Protein AF-A0A0E0I477-F1 (afdb_monomer)

InterPro domains:
  IPR006311 Twin-arginine translocation pathway, signal sequence [PS51318] (1-33)
  IPR009542 Signal peptidase complex subunit 1 [PF06645] (8-63)
  IPR039955 Signal peptidase complex-like protein DTM1 [PTHR38354] (1-84)

Organism: Oryza nivara (NCBI:txid4536)

Nearest PDB structures (foldseek):
  7p2p-assembly1_D  TM=6.824E-01  e=5.837E-01  Homo sapiens

Solvent-accessible surface area (backbone atoms only — not comparable to full-atom values): 4948 Å² total; per-residue (Å²): 130,64,67,67,55,51,50,52,52,51,52,52,51,44,51,51,52,26,51,52,44,25,66,76,62,75,30,69,69,58,20,52,49,46,44,54,53,43,52,52,50,48,44,70,67,66,66,57,60,56,78,63,66,72,45,60,80,87,50,67,84,47,87,7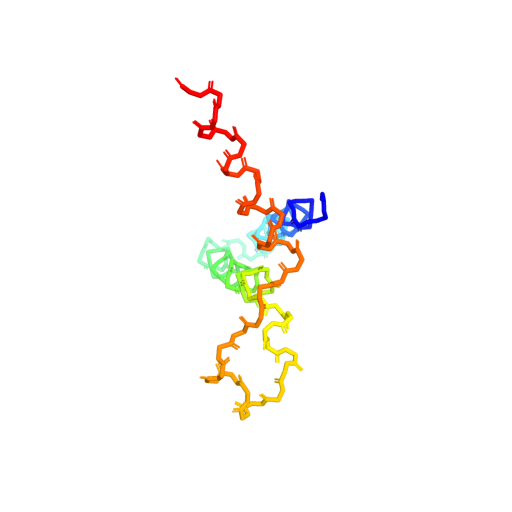5,76,78,46,78,63,56,50,48,52,58,48,52,53,54,52,56,63,74,77,108

Sequence (84 aa):
MGRDEMLRRSLVALAAAVVVTGVVTASVRKAAATYGFGILAIAGMLLPDWEFFDRDYSQWLTPMPASRRTAAEAAADREHDVWK

Secondary structure (DSSP, 8-state):
-HHHHHHHHHHHHHHHHHHHHHHHH--HHHHHHHHHHHHHHHHHHHSS-HHHHTS-GGGTTSPPPPPHHHHHHHHHHHHHHHT-

Foldseek 3Di:
DPLVVVLVVLVVVLVVVLVVQCVVVVDVVRSVVSNVVSVVVSCVVRVDPVVLVVDDPVCNPPDDDQDPVNVVVVVVVVVVVVVD

pLDDT: mean 78.83, std 7.63, range [51.97, 90.62]

Structure (mmCIF, N/CA/C/O backbone):
data_AF-A0A0E0I477-F1
#
_entry.id   AF-A0A0E0I477-F1
#
loop_
_atom_site.group_PDB
_atom_site.id
_atom_site.type_symbol
_atom_site.label_atom_id
_atom_site.label_alt_id
_atom_site.label_comp_id
_atom_site.label_asym_id
_atom_site.label_entity_id
_atom_site.label_seq_id
_atom_site.pdbx_PDB_ins_code
_atom_site.Cartn_x
_atom_site.Cartn_y
_atom_site.Cartn_z
_atom_site.occupancy
_atom_site.B_iso_or_equiv
_atom_site.auth_seq_id
_atom_site.auth_comp_id
_atom_site.auth_asym_id
_atom_site.auth_atom_id
_atom_site.pdbx_PDB_model_num
ATOM 1 N N . MET A 1 1 ? -1.229 7.300 -17.390 1.00 53.75 1 MET A N 1
ATOM 2 C CA . MET A 1 1 ? -2.456 7.378 -16.566 1.00 53.75 1 MET A CA 1
ATOM 3 C C . MET A 1 1 ? -2.679 6.192 -15.604 1.00 53.75 1 MET A C 1
ATOM 5 O O . MET A 1 1 ? -3.692 6.183 -14.928 1.00 53.75 1 MET A O 1
ATOM 9 N N . GLY A 1 2 ? -1.772 5.205 -15.470 1.00 71.50 2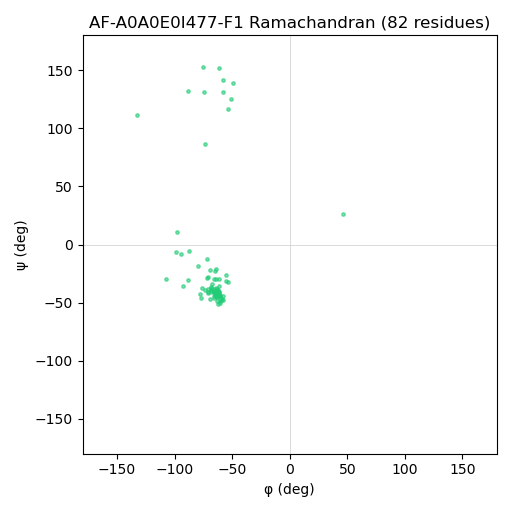 GLY A N 1
ATOM 10 C CA . GLY A 1 2 ? -2.021 4.032 -14.601 1.00 71.50 2 GLY A CA 1
ATOM 11 C C . GLY A 1 2 ? -1.606 4.166 -13.125 1.00 71.50 2 GLY A C 1
ATOM 12 O O . GLY A 1 2 ? -2.234 3.568 -12.259 1.00 71.50 2 GLY A O 1
ATOM 13 N N . ARG A 1 3 ? -0.560 4.946 -12.819 1.00 72.50 3 ARG A N 1
ATOM 14 C CA . ARG A 1 3 ? 0.053 4.970 -11.477 1.00 72.50 3 ARG A CA 1
ATOM 15 C C . ARG A 1 3 ? -0.781 5.749 -10.456 1.00 72.50 3 ARG A C 1
ATOM 17 O O . ARG A 1 3 ? -0.932 5.284 -9.334 1.00 72.50 3 ARG A O 1
ATOM 24 N N . ASP A 1 4 ? -1.398 6.851 -10.878 1.00 79.81 4 ASP A N 1
ATOM 25 C CA . ASP A 1 4 ? -2.261 7.670 -10.016 1.00 79.81 4 ASP A CA 1
ATOM 26 C C . ASP A 1 4 ? -3.552 6.934 -9.638 1.00 79.81 4 ASP A C 1
ATOM 28 O O . ASP A 1 4 ? -3.966 6.940 -8.481 1.00 79.81 4 ASP A O 1
ATOM 32 N N . GLU A 1 5 ? -4.154 6.216 -10.590 1.00 85.56 5 GLU A N 1
ATOM 33 C CA . GLU A 1 5 ? -5.341 5.390 -10.340 1.00 85.56 5 GLU A CA 1
ATOM 34 C C . GLU A 1 5 ? -5.021 4.209 -9.412 1.00 85.56 5 GLU A C 1
ATOM 36 O O . GLU A 1 5 ? -5.792 3.886 -8.506 1.00 85.56 5 GLU A O 1
ATOM 41 N N . MET A 1 6 ? -3.855 3.583 -9.589 1.00 80.38 6 MET A N 1
ATOM 42 C CA . MET A 1 6 ? -3.398 2.485 -8.739 1.00 80.38 6 MET A CA 1
ATOM 43 C C . MET A 1 6 ? -3.069 2.970 -7.318 1.00 80.38 6 MET A C 1
ATOM 45 O O . MET A 1 6 ? -3.446 2.306 -6.348 1.00 80.38 6 MET A O 1
ATOM 49 N N . LEU A 1 7 ? -2.468 4.159 -7.175 1.00 82.94 7 LEU A N 1
ATOM 50 C CA . LEU A 1 7 ? -2.256 4.818 -5.881 1.00 82.94 7 LEU A CA 1
ATOM 51 C C . LEU A 1 7 ? -3.590 5.090 -5.190 1.00 82.94 7 LEU A C 1
ATOM 53 O O . LEU A 1 7 ? -3.783 4.719 -4.033 1.00 82.94 7 LEU A O 1
ATOM 57 N N . ARG A 1 8 ? -4.539 5.678 -5.921 1.00 86.94 8 ARG A N 1
ATOM 58 C CA . ARG A 1 8 ? -5.867 6.007 -5.406 1.00 86.94 8 ARG A CA 1
ATOM 59 C C . ARG A 1 8 ? -6.610 4.764 -4.920 1.00 86.94 8 ARG A C 1
ATOM 61 O O . ARG A 1 8 ? -7.115 4.766 -3.800 1.00 86.94 8 ARG A O 1
ATOM 68 N N . ARG A 1 9 ? -6.630 3.683 -5.706 1.00 87.88 9 ARG A N 1
ATOM 69 C CA . ARG A 1 9 ? -7.239 2.403 -5.294 1.00 87.88 9 ARG A CA 1
ATOM 70 C C . ARG A 1 9 ? -6.561 1.811 -4.064 1.00 87.88 9 ARG A C 1
ATOM 72 O O . ARG A 1 9 ? -7.254 1.343 -3.165 1.00 87.88 9 ARG A O 1
ATOM 79 N N . SER A 1 10 ? -5.233 1.877 -3.998 1.00 82.12 10 SER A N 1
ATOM 80 C CA . SER A 1 10 ? -4.460 1.360 -2.864 1.00 82.12 10 SER A CA 1
ATOM 81 C C . SER A 1 10 ? -4.754 2.135 -1.576 1.00 82.12 10 SER A C 1
ATOM 83 O O . SER A 1 10 ? -4.961 1.529 -0.528 1.00 82.12 10 SER A O 1
ATOM 85 N N . LEU A 1 11 ? -4.864 3.465 -1.655 1.00 87.06 11 LEU A N 1
ATOM 86 C CA . LEU A 1 11 ? -5.237 4.315 -0.520 1.00 87.06 11 LEU A CA 1
ATOM 87 C C . LEU A 1 11 ? -6.671 4.055 -0.048 1.00 87.06 11 LEU A C 1
ATOM 89 O O . LEU A 1 11 ? -6.916 3.986 1.155 1.00 87.06 11 LEU A O 1
ATOM 93 N N . VAL A 1 12 ? -7.613 3.865 -0.976 1.00 90.62 12 VAL A N 1
ATOM 94 C CA . VAL A 1 12 ? -9.003 3.517 -0.638 1.00 90.62 12 VAL A CA 1
ATOM 95 C C . VAL A 1 12 ? -9.074 2.144 0.040 1.00 90.62 12 VAL A C 1
ATOM 97 O O . VAL A 1 12 ? -9.746 1.999 1.062 1.00 90.62 12 VAL A O 1
ATOM 100 N N . ALA A 1 13 ? -8.344 1.151 -0.473 1.00 88.75 13 ALA A N 1
ATOM 101 C CA . ALA A 1 13 ? -8.257 -0.173 0.142 1.00 88.75 13 ALA A CA 1
ATOM 102 C C . ALA A 1 13 ? -7.619 -0.117 1.541 1.00 88.75 13 ALA A C 1
ATOM 104 O O . ALA A 1 13 ? -8.118 -0.748 2.475 1.00 88.75 13 ALA A O 1
ATOM 105 N N . LEU A 1 14 ? -6.566 0.688 1.716 1.00 83.44 14 LEU A N 1
ATOM 106 C CA . LEU A 1 14 ? -5.939 0.906 3.017 1.00 83.44 14 LEU A CA 1
ATOM 107 C C . LEU A 1 14 ? -6.903 1.565 4.007 1.00 83.44 14 LEU A C 1
ATOM 109 O O . LEU A 1 14 ? -7.017 1.112 5.145 1.00 83.44 14 LEU A O 1
ATOM 113 N N . ALA A 1 15 ? -7.630 2.597 3.581 1.00 83.44 15 ALA A N 1
ATOM 114 C CA . ALA A 1 15 ? -8.629 3.249 4.419 1.00 83.44 15 ALA A CA 1
ATOM 115 C C . ALA A 1 15 ? -9.695 2.247 4.897 1.00 83.44 15 ALA A C 1
ATOM 117 O O . ALA A 1 15 ? -10.002 2.201 6.089 1.00 83.44 15 ALA A O 1
ATOM 118 N N . ALA A 1 16 ? -10.188 1.382 4.004 1.00 88.19 16 ALA A N 1
ATOM 119 C CA . ALA A 1 16 ? -11.122 0.319 4.369 1.00 88.19 16 ALA A CA 1
ATOM 120 C C . ALA A 1 16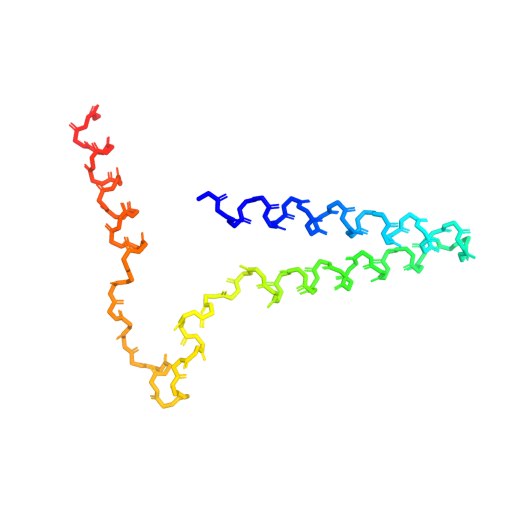 ? -10.516 -0.656 5.396 1.00 88.19 16 ALA A C 1
ATOM 122 O O . ALA A 1 16 ? -11.155 -0.957 6.404 1.00 88.19 16 ALA A O 1
ATOM 123 N N . ALA A 1 17 ? -9.268 -1.094 5.200 1.00 82.38 17 ALA A N 1
ATOM 124 C CA . ALA A 1 17 ? -8.581 -1.991 6.131 1.00 82.38 17 ALA A CA 1
ATOM 125 C C . ALA A 1 17 ? -8.378 -1.363 7.523 1.00 82.38 17 ALA A C 1
ATOM 127 O O . ALA A 1 17 ? -8.557 -2.040 8.540 1.00 82.38 17 ALA A O 1
ATOM 128 N N . VAL A 1 18 ? -8.051 -0.069 7.589 1.00 79.69 18 VAL A N 1
ATOM 129 C CA . VAL A 1 18 ? -7.900 0.673 8.853 1.00 79.69 18 VAL A CA 1
ATOM 130 C C . VAL A 1 18 ? -9.238 0.786 9.581 1.00 79.69 18 VAL A C 1
ATOM 132 O O . VAL A 1 18 ? -9.291 0.518 10.782 1.00 79.69 18 VAL A O 1
ATOM 135 N N . VAL A 1 19 ? -10.322 1.112 8.869 1.00 81.56 19 VAL A N 1
ATOM 136 C CA . VAL A 1 19 ? -11.674 1.197 9.447 1.00 81.56 19 VAL A CA 1
ATOM 137 C C . VAL A 1 19 ? -12.129 -0.166 9.965 1.00 81.56 19 VAL A C 1
ATOM 139 O O . VAL A 1 19 ? -12.535 -0.266 11.121 1.00 81.56 19 VAL A O 1
ATOM 142 N N . VAL A 1 20 ? -11.996 -1.228 9.164 1.00 84.19 20 VAL A N 1
ATOM 143 C CA . VAL A 1 20 ? -12.345 -2.597 9.580 1.00 84.19 20 VAL A CA 1
ATOM 144 C C . VAL A 1 20 ? -11.535 -3.009 10.806 1.00 84.19 20 VAL A C 1
ATOM 146 O O . VAL A 1 20 ? -12.104 -3.487 11.785 1.00 84.19 20 VAL A O 1
ATOM 149 N N . THR A 1 21 ? -10.222 -2.766 10.804 1.00 78.56 21 THR A N 1
ATOM 150 C CA . THR A 1 21 ? -9.375 -3.086 11.959 1.00 78.56 21 THR A CA 1
ATOM 151 C C . THR A 1 21 ? -9.803 -2.300 13.197 1.00 78.56 21 THR A C 1
ATOM 153 O O . THR A 1 21 ? -9.902 -2.876 14.280 1.00 78.56 21 THR A O 1
ATOM 156 N N . GLY A 1 22 ? -10.087 -1.004 13.053 1.00 71.19 22 GLY A N 1
ATOM 157 C CA . GLY A 1 22 ? -10.545 -0.144 14.143 1.00 71.19 22 GLY A CA 1
ATOM 158 C C . GLY A 1 22 ? -11.871 -0.606 14.749 1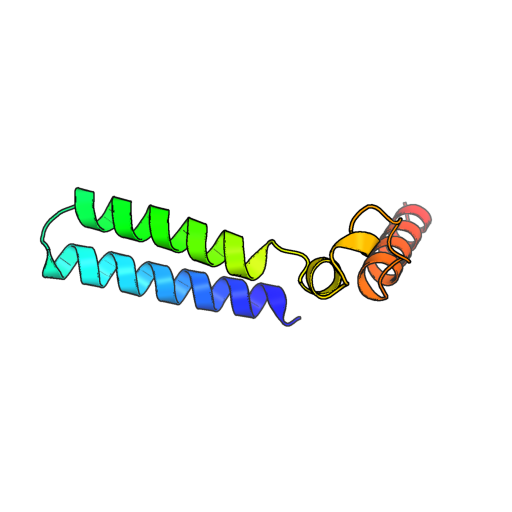.00 71.19 22 GLY A C 1
ATOM 159 O O . GLY A 1 22 ? -11.977 -0.677 15.971 1.00 71.19 22 GLY A O 1
ATOM 160 N N . VAL A 1 23 ? -12.841 -0.990 13.912 1.00 81.06 23 VAL A N 1
ATOM 161 C CA . VAL A 1 23 ? -14.158 -1.487 14.345 1.00 81.06 23 VAL A CA 1
ATOM 162 C C . VAL A 1 23 ? -14.048 -2.863 15.007 1.00 81.06 23 VAL A C 1
ATOM 164 O O . VAL A 1 23 ? -14.581 -3.056 16.095 1.00 81.06 23 VAL A O 1
ATOM 167 N N . VAL A 1 24 ? -13.316 -3.805 14.401 1.00 81.06 24 VAL A N 1
ATOM 168 C CA . VAL A 1 24 ? -13.180 -5.180 14.921 1.00 81.06 24 VAL A CA 1
ATOM 169 C C . VAL A 1 24 ? -12.378 -5.221 16.218 1.00 81.06 24 VAL A C 1
ATOM 171 O O . VAL A 1 24 ? -12.667 -6.020 17.104 1.00 81.06 24 VAL A O 1
ATOM 174 N N . THR A 1 25 ? -11.351 -4.379 16.345 1.00 77.81 25 THR A N 1
ATOM 175 C CA . THR A 1 25 ? -10.454 -4.428 17.508 1.00 77.81 25 THR A CA 1
ATOM 176 C C . THR A 1 25 ? -10.759 -3.393 18.585 1.00 77.81 25 THR A C 1
ATOM 178 O O . THR A 1 25 ? -10.104 -3.434 19.628 1.00 77.81 25 THR A O 1
ATOM 181 N N . ALA A 1 26 ? -11.701 -2.470 18.342 1.00 79.50 26 ALA A N 1
ATOM 182 C CA . ALA A 1 26 ? -12.053 -1.338 19.211 1.00 79.50 26 ALA A CA 1
ATOM 183 C C . ALA A 1 26 ? -10.829 -0.560 19.749 1.00 79.50 26 ALA A C 1
ATOM 185 O O . ALA A 1 26 ? -10.864 0.035 20.825 1.00 79.50 26 ALA A O 1
ATOM 186 N N . SER A 1 27 ? -9.706 -0.597 19.022 1.00 76.00 27 SER A N 1
ATOM 187 C CA . SER A 1 27 ? -8.414 -0.117 19.502 1.00 76.00 27 SER A CA 1
ATOM 188 C C . SER A 1 27 ? -7.748 0.772 18.466 1.00 76.00 27 SER A C 1
ATOM 190 O O . SER A 1 27 ? -7.256 0.318 17.431 1.00 76.00 27 SER A O 1
ATOM 192 N N . VAL A 1 28 ? -7.651 2.056 18.801 1.00 76.06 28 VAL A N 1
ATOM 193 C CA . VAL A 1 28 ? -7.005 3.078 17.965 1.00 76.06 28 VAL A CA 1
ATOM 194 C C . VAL A 1 28 ? -5.521 2.766 17.736 1.00 76.06 28 VAL A C 1
ATOM 196 O O . VAL A 1 28 ? -4.985 3.056 16.672 1.00 76.06 28 VAL A O 1
ATOM 199 N N . ARG A 1 29 ? -4.856 2.089 18.686 1.00 83.00 29 ARG A N 1
ATOM 200 C CA . ARG A 1 29 ? -3.449 1.675 18.543 1.00 83.00 29 ARG A CA 1
ATOM 201 C C . ARG A 1 29 ? -3.261 0.669 17.407 1.00 83.00 29 ARG A C 1
ATOM 203 O O . ARG A 1 29 ? -2.302 0.780 16.650 1.00 83.00 29 ARG A O 1
ATOM 210 N N . LYS A 1 30 ? -4.176 -0.294 17.273 1.00 77.75 30 LYS A N 1
ATOM 211 C CA . LYS A 1 30 ? -4.131 -1.281 16.186 1.00 77.75 30 LYS A CA 1
ATOM 212 C C . LYS A 1 30 ? -4.480 -0.636 14.847 1.00 77.75 30 LYS A C 1
ATOM 214 O O . LYS A 1 30 ? -3.799 -0.907 13.870 1.00 77.75 30 LYS A O 1
ATOM 219 N N . ALA A 1 31 ? -5.442 0.288 14.822 1.00 76.50 31 ALA A N 1
ATOM 220 C CA . ALA A 1 31 ? -5.745 1.073 13.624 1.00 76.50 31 ALA A CA 1
ATOM 221 C C . ALA A 1 31 ? -4.536 1.908 13.148 1.00 76.50 31 ALA A C 1
ATOM 223 O O . ALA A 1 31 ? -4.217 1.899 11.961 1.00 76.50 31 ALA A O 1
ATOM 224 N N . ALA A 1 32 ? -3.815 2.561 14.069 1.00 80.69 32 ALA A N 1
ATOM 225 C CA . ALA A 1 32 ? -2.596 3.309 13.757 1.00 80.69 32 ALA A CA 1
ATOM 226 C C . ALA A 1 32 ? -1.462 2.402 13.245 1.00 80.69 32 ALA A C 1
ATOM 228 O O . ALA A 1 32 ? -0.772 2.762 12.293 1.00 80.69 32 ALA A O 1
ATOM 229 N N . ALA A 1 33 ? -1.299 1.209 13.829 1.00 86.69 33 ALA A N 1
ATOM 230 C CA . ALA A 1 33 ? -0.332 0.223 13.350 1.00 86.69 33 ALA A CA 1
ATOM 231 C C . ALA A 1 33 ? -0.672 -0.276 11.934 1.00 86.69 33 ALA A C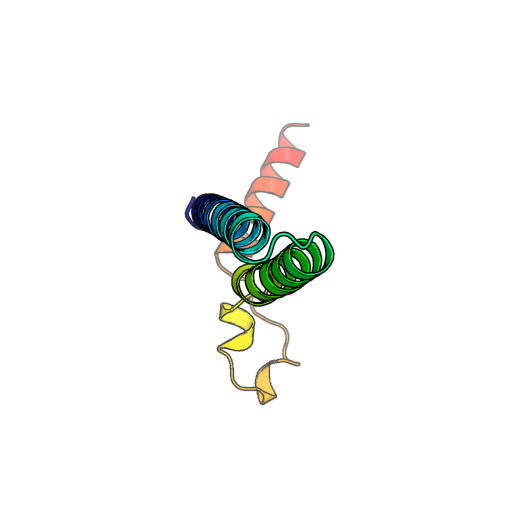 1
ATOM 233 O O . ALA A 1 33 ? 0.210 -0.319 11.080 1.00 86.69 33 ALA A O 1
ATOM 234 N N . THR A 1 34 ? -1.944 -0.582 11.654 1.00 82.19 34 THR A N 1
ATOM 235 C CA . THR A 1 34 ? -2.416 -0.973 10.313 1.00 82.19 34 THR A CA 1
ATOM 236 C C . THR A 1 34 ? -2.206 0.139 9.294 1.00 82.19 34 THR A C 1
ATOM 238 O O . THR A 1 34 ? -1.782 -0.132 8.174 1.00 82.19 34 THR A O 1
ATOM 241 N N . TYR A 1 35 ? -2.456 1.391 9.681 1.00 79.44 35 TYR A N 1
ATOM 242 C CA . TYR A 1 35 ? -2.187 2.542 8.826 1.00 79.44 35 TYR A CA 1
ATOM 243 C C . TYR A 1 35 ? -0.694 2.658 8.508 1.00 79.44 35 TYR A C 1
ATOM 245 O O . TYR A 1 35 ? -0.327 2.703 7.338 1.00 79.44 35 TYR A O 1
ATOM 253 N N . GLY A 1 36 ? 0.171 2.636 9.528 1.00 87.62 36 GLY A N 1
ATOM 254 C CA . GLY A 1 36 ? 1.621 2.709 9.337 1.00 87.62 36 GLY A CA 1
ATOM 255 C C . GLY A 1 36 ? 2.145 1.578 8.451 1.00 87.62 36 GLY A C 1
ATOM 256 O O . GLY A 1 36 ? 2.854 1.831 7.480 1.00 87.62 36 GLY A O 1
ATOM 257 N N . PHE A 1 37 ? 1.727 0.341 8.725 1.00 88.81 37 PHE A N 1
ATOM 258 C CA . PHE A 1 37 ? 2.092 -0.817 7.913 1.00 88.81 37 PHE A CA 1
ATOM 259 C C . PHE A 1 37 ? 1.595 -0.690 6.470 1.00 88.81 37 PHE A C 1
ATOM 261 O O . PHE A 1 37 ? 2.337 -0.959 5.529 1.00 88.81 37 PHE A O 1
ATOM 268 N N . GLY A 1 38 ? 0.359 -0.241 6.276 1.00 85.19 38 GLY A N 1
ATOM 269 C CA . GLY A 1 38 ? -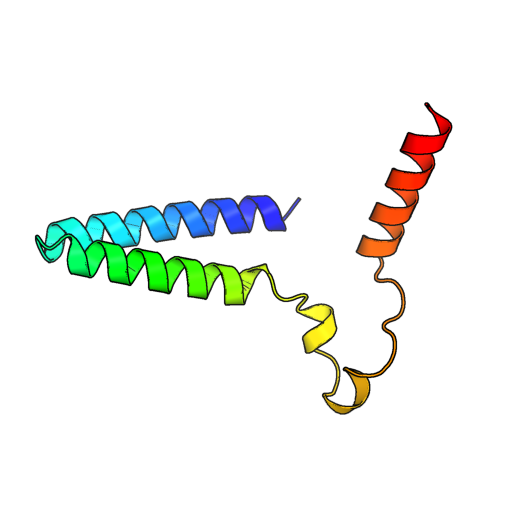0.206 -0.074 4.948 1.00 85.19 38 GLY A CA 1
ATOM 270 C C . GLY A 1 38 ? 0.439 1.046 4.142 1.00 85.19 38 GLY A C 1
ATOM 271 O O . GLY A 1 38 ? 0.662 0.872 2.950 1.00 85.19 38 GLY A O 1
ATOM 272 N N . ILE A 1 39 ? 0.807 2.162 4.775 1.00 88.56 39 ILE A N 1
ATOM 273 C CA . ILE A 1 39 ? 1.587 3.216 4.116 1.00 88.56 39 ILE A CA 1
ATOM 274 C C . ILE A 1 39 ? 2.957 2.682 3.702 1.00 88.56 39 ILE A C 1
ATOM 276 O O . ILE A 1 39 ? 3.368 2.923 2.571 1.00 88.56 39 ILE A O 1
ATOM 280 N N . LEU A 1 40 ? 3.634 1.914 4.560 1.00 88.94 40 LEU A N 1
ATOM 281 C CA . LEU A 1 40 ? 4.904 1.273 4.207 1.00 88.94 40 LEU A CA 1
ATOM 282 C C . LEU A 1 40 ? 4.748 0.274 3.056 1.00 88.94 40 LEU A C 1
ATOM 284 O O . LEU A 1 40 ? 5.587 0.250 2.161 1.00 88.94 40 LEU A O 1
ATOM 288 N N . ALA A 1 41 ? 3.668 -0.507 3.039 1.00 85.00 41 ALA A N 1
ATOM 289 C CA . ALA A 1 41 ? 3.379 -1.445 1.959 1.00 85.00 41 ALA A CA 1
ATOM 290 C C . ALA A 1 41 ? 3.098 -0.723 0.633 1.00 85.00 41 ALA A C 1
ATOM 292 O O . ALA A 1 41 ? 3.661 -1.089 -0.395 1.00 85.00 41 ALA A O 1
ATOM 293 N N . ILE A 1 42 ? 2.277 0.335 0.645 1.00 85.88 42 ILE A N 1
ATOM 294 C CA . ILE A 1 42 ? 2.016 1.151 -0.549 1.00 85.88 42 ILE A CA 1
ATOM 295 C C . ILE A 1 42 ? 3.302 1.830 -1.007 1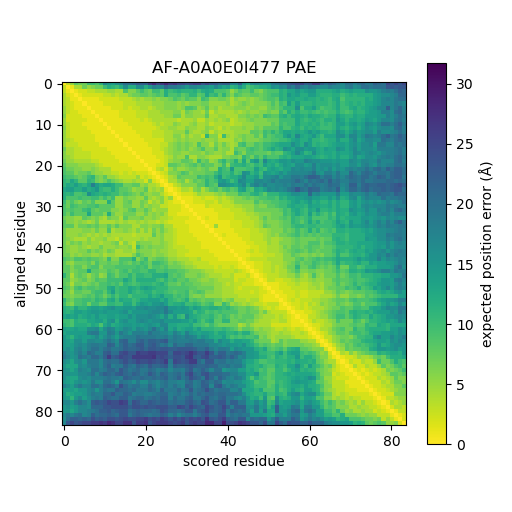.00 85.88 42 ILE A C 1
ATOM 297 O O . ILE A 1 42 ? 3.602 1.800 -2.195 1.00 85.88 42 ILE A O 1
ATOM 301 N N . ALA A 1 43 ? 4.079 2.406 -0.090 1.00 85.19 43 ALA A N 1
ATOM 302 C CA . ALA A 1 43 ? 5.341 3.046 -0.424 1.00 85.19 43 ALA A CA 1
ATOM 303 C C . ALA A 1 43 ? 6.303 2.039 -1.055 1.00 85.19 43 ALA A C 1
ATOM 305 O O . ALA A 1 43 ? 6.777 2.277 -2.156 1.00 85.19 43 ALA A O 1
ATOM 306 N N . GLY A 1 44 ? 6.505 0.882 -0.428 1.00 84.81 44 GLY A N 1
ATOM 307 C CA . GLY A 1 44 ? 7.336 -0.192 -0.964 1.00 84.81 44 GLY A CA 1
ATOM 308 C C . GLY A 1 44 ? 6.813 -0.799 -2.265 1.00 84.81 44 GLY A C 1
ATOM 309 O O . GLY A 1 44 ? 7.602 -1.386 -2.987 1.00 84.81 44 GLY A O 1
ATOM 310 N N . MET A 1 45 ? 5.524 -0.654 -2.592 1.00 84.62 45 MET A N 1
ATOM 311 C CA . MET A 1 45 ? 4.951 -1.154 -3.845 1.00 84.62 45 MET A CA 1
ATOM 312 C C . MET A 1 45 ? 4.955 -0.109 -4.974 1.00 84.62 45 MET A C 1
ATOM 314 O O . MET A 1 45 ? 5.092 -0.458 -6.141 1.00 84.62 45 MET A O 1
ATOM 318 N N . LEU A 1 46 ? 4.737 1.172 -4.668 1.00 82.25 46 LEU A N 1
ATOM 319 C CA . LEU A 1 46 ? 4.508 2.218 -5.676 1.00 82.25 46 LEU A CA 1
ATOM 320 C C . LEU A 1 46 ? 5.675 3.186 -5.867 1.00 82.25 46 LEU A C 1
ATOM 322 O O . LEU A 1 46 ? 5.789 3.734 -6.964 1.00 82.25 46 LEU A O 1
ATOM 326 N N . LEU A 1 47 ? 6.488 3.443 -4.833 1.00 82.19 47 LEU A N 1
ATOM 327 C CA . LEU A 1 47 ? 7.648 4.331 -4.964 1.00 82.19 47 LEU A CA 1
ATOM 328 C C . LEU A 1 47 ? 8.808 3.697 -5.736 1.00 82.19 47 LEU A C 1
ATOM 330 O O . LEU A 1 47 ? 9.442 4.442 -6.484 1.00 82.19 47 LEU A O 1
ATOM 334 N N . PRO A 1 48 ? 9.136 2.397 -5.569 1.00 83.25 48 PRO A N 1
ATOM 335 C CA . PRO A 1 48 ? 10.249 1.818 -6.297 1.00 83.25 48 PRO A CA 1
ATOM 336 C C . PRO A 1 48 ? 10.054 1.951 -7.798 1.00 83.25 48 PRO A C 1
ATOM 338 O O . PRO A 1 48 ? 9.003 1.610 -8.348 1.00 83.25 48 PRO A O 1
ATOM 341 N N . ASP A 1 49 ? 11.099 2.429 -8.466 1.00 76.19 49 ASP A N 1
ATOM 342 C CA . ASP A 1 49 ? 11.179 2.335 -9.911 1.00 76.19 49 ASP A CA 1
ATOM 343 C C . ASP A 1 49 ? 11.480 0.880 -10.270 1.00 76.19 49 ASP A C 1
ATOM 345 O O . ASP A 1 49 ? 12.632 0.460 -10.339 1.00 76.19 49 ASP A O 1
ATOM 349 N N . TRP A 1 50 ? 10.431 0.067 -10.393 1.00 83.62 50 TRP A N 1
ATOM 350 C CA . TRP A 1 50 ? 10.569 -1.373 -10.618 1.00 83.62 50 TRP A CA 1
ATOM 351 C C . TRP A 1 50 ? 11.416 -1.705 -11.841 1.00 83.62 50 TRP A C 1
ATOM 353 O O . TRP A 1 50 ? 12.139 -2.689 -11.801 1.00 83.62 50 TRP A O 1
ATOM 363 N N . GLU A 1 51 ? 11.401 -0.865 -12.881 1.00 78.06 51 GLU A N 1
ATOM 364 C CA . GLU A 1 51 ? 12.256 -1.059 -14.059 1.00 78.06 51 GLU A CA 1
ATOM 365 C C . GLU A 1 51 ? 13.752 -0.915 -13.733 1.00 78.06 51 GLU A C 1
ATOM 367 O O . GLU A 1 51 ? 14.590 -1.562 -14.358 1.00 78.06 51 GLU A O 1
ATOM 372 N N . PHE A 1 52 ? 14.111 -0.099 -12.738 1.00 76.75 52 PHE A N 1
ATOM 373 C CA . PHE A 1 52 ? 15.480 -0.022 -12.233 1.00 76.75 52 PHE A CA 1
ATOM 374 C C . PHE A 1 52 ? 15.866 -1.279 -11.447 1.00 76.75 52 PHE A C 1
ATOM 376 O O . PHE A 1 52 ? 16.972 -1.790 -11.621 1.00 76.75 52 PHE A O 1
ATOM 383 N N . PHE A 1 53 ? 14.952 -1.790 -10.619 1.00 83.31 53 PHE A N 1
ATOM 384 C CA . PHE A 1 53 ? 15.197 -2.955 -9.764 1.00 83.31 53 PHE A CA 1
ATOM 385 C C . PHE A 1 53 ? 15.093 -4.305 -10.487 1.00 83.31 53 PHE A C 1
ATOM 387 O O . PHE A 1 53 ? 15.642 -5.282 -9.987 1.00 83.31 53 PHE A O 1
ATOM 394 N N . ASP A 1 54 ? 14.443 -4.363 -11.653 1.00 82.50 54 ASP A N 1
ATOM 395 C CA . ASP A 1 54 ? 14.360 -5.561 -12.508 1.00 82.50 54 ASP A CA 1
ATOM 396 C C . ASP A 1 54 ? 15.700 -5.890 -13.200 1.00 82.50 54 ASP A C 1
ATOM 398 O O . ASP A 1 54 ? 15.898 -6.980 -13.730 1.00 82.50 54 ASP A O 1
ATOM 402 N N . ARG A 1 55 ? 16.664 -4.959 -13.175 1.00 82.56 55 ARG A N 1
ATOM 403 C CA . ARG A 1 55 ? 18.027 -5.194 -13.670 1.00 82.56 55 ARG A CA 1
ATOM 404 C C . ARG A 1 55 ? 18.836 -6.037 -12.693 1.00 82.56 55 ARG A C 1
ATOM 406 O O . ARG A 1 55 ? 18.665 -5.944 -11.478 1.00 82.56 55 ARG A O 1
ATOM 413 N N . ASP A 1 56 ? 19.814 -6.762 -13.235 1.00 85.25 56 ASP A N 1
ATOM 414 C CA . ASP A 1 56 ? 20.813 -7.477 -12.441 1.00 85.25 56 ASP A CA 1
ATOM 415 C C . ASP A 1 56 ? 21.443 -6.573 -11.371 1.00 85.25 56 ASP A C 1
ATOM 417 O O . ASP A 1 56 ? 21.800 -5.424 -11.634 1.00 85.25 56 ASP A O 1
ATOM 421 N N . TYR A 1 57 ? 21.655 -7.108 -10.166 1.00 82.69 57 TYR A N 1
ATOM 422 C CA . TYR A 1 57 ? 22.228 -6.357 -9.039 1.00 82.69 57 TYR A CA 1
ATOM 423 C C . TYR A 1 57 ? 23.568 -5.677 -9.368 1.00 82.69 57 TYR A C 1
ATOM 425 O O . TYR A 1 57 ? 23.864 -4.594 -8.867 1.00 82.69 57 TYR A O 1
ATOM 433 N N . SER A 1 58 ? 24.377 -6.285 -10.241 1.00 85.75 58 SER A N 1
ATOM 434 C CA . SER A 1 58 ? 25.657 -5.728 -10.707 1.00 85.75 58 SER A CA 1
ATOM 435 C C . SER A 1 58 ? 25.496 -4.438 -11.517 1.00 85.75 58 SER A C 1
ATOM 437 O O . SER A 1 58 ? 26.420 -3.630 -11.597 1.00 85.75 58 SER A O 1
ATOM 439 N N . GLN A 1 59 ? 24.316 -4.231 -12.093 1.00 82.44 59 GLN A N 1
ATOM 440 C CA . GLN A 1 59 ? 23.969 -3.113 -12.957 1.00 82.44 59 GLN A CA 1
ATOM 441 C C . GLN A 1 59 ? 23.309 -1.955 -12.191 1.00 82.44 59 GLN A C 1
ATOM 443 O O . GLN A 1 59 ? 23.155 -0.869 -12.750 1.00 82.44 59 GLN A O 1
ATOM 448 N N . TRP A 1 60 ? 22.972 -2.127 -10.908 1.00 84.56 60 TRP A N 1
ATOM 449 C CA . TRP A 1 60 ? 22.340 -1.076 -10.094 1.00 84.56 60 TRP A CA 1
ATOM 450 C C . TRP A 1 60 ? 23.242 0.148 -9.895 1.00 84.56 60 TRP A C 1
ATOM 452 O O . TRP A 1 60 ? 22.754 1.268 -9.787 1.00 84.56 60 TRP A O 1
ATOM 462 N N . LEU A 1 61 ? 24.562 -0.053 -9.890 1.00 82.50 61 LEU A N 1
ATOM 463 C CA . LEU A 1 61 ? 25.550 1.030 -9.805 1.00 82.50 61 LEU A CA 1
ATOM 464 C C . LEU A 1 61 ? 25.925 1.607 -11.177 1.00 82.50 61 LEU A C 1
ATOM 466 O O . LEU A 1 61 ? 26.684 2.571 -11.259 1.00 82.50 61 LEU A O 1
ATOM 470 N N . THR A 1 62 ? 25.425 1.019 -12.265 1.00 80.69 62 THR A N 1
ATOM 471 C CA . THR A 1 62 ? 25.667 1.510 -13.621 1.00 80.69 62 THR A CA 1
ATOM 472 C C . THR A 1 62 ? 24.605 2.549 -13.990 1.00 80.69 62 THR A C 1
ATOM 474 O O . THR A 1 62 ? 23.415 2.264 -13.805 1.00 80.69 62 THR A O 1
ATOM 477 N N . PRO A 1 63 ? 25.001 3.718 -14.541 1.00 80.31 63 PRO A N 1
ATOM 478 C CA . PRO A 1 63 ? 24.068 4.758 -14.960 1.00 80.31 63 PRO A CA 1
ATOM 479 C C . PRO A 1 63 ? 22.971 4.193 -15.858 1.00 80.31 63 PRO A C 1
ATOM 481 O O . PRO A 1 63 ? 23.247 3.542 -16.867 1.00 80.31 63 PRO A O 1
ATOM 484 N N . MET A 1 64 ? 21.723 4.428 -15.465 1.00 71.50 64 MET A N 1
ATOM 485 C CA . MET A 1 64 ? 20.563 3.952 -16.205 1.00 71.50 64 MET A CA 1
ATOM 486 C C . MET A 1 64 ? 20.371 4.806 -17.469 1.00 71.50 64 MET A C 1
ATOM 488 O O . MET A 1 64 ? 20.367 6.037 -17.363 1.00 71.50 64 MET A O 1
ATOM 492 N N . PRO A 1 65 ? 20.181 4.204 -18.657 1.00 70.00 65 PRO A N 1
ATOM 493 C CA . PRO A 1 65 ? 19.728 4.940 -19.832 1.00 70.00 65 PRO A CA 1
ATOM 494 C C . PRO A 1 65 ? 18.387 5.615 -19.531 1.00 70.00 65 PRO A C 1
ATOM 496 O O . PRO A 1 65 ? 17.541 5.018 -18.865 1.00 70.00 65 PRO A O 1
ATOM 499 N N . ALA A 1 66 ? 18.177 6.839 -20.022 1.00 64.81 66 ALA A N 1
ATOM 500 C CA . ALA A 1 66 ? 16.924 7.555 -19.798 1.00 64.81 66 ALA A CA 1
ATOM 501 C C . ALA A 1 66 ? 15.737 6.684 -20.239 1.00 64.81 66 ALA A C 1
ATOM 503 O O . ALA A 1 66 ? 15.609 6.316 -21.411 1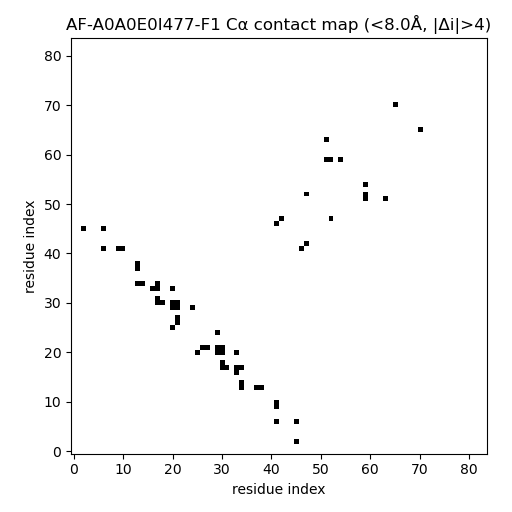.00 64.81 66 ALA A O 1
ATOM 504 N N . SER A 1 67 ? 14.884 6.327 -19.280 1.00 67.44 67 SER A N 1
ATOM 505 C CA . SER A 1 67 ? 13.665 5.580 -19.556 1.00 67.44 67 SER A CA 1
ATOM 506 C C . SER A 1 67 ? 12.767 6.405 -20.476 1.00 67.44 67 SER A C 1
ATOM 508 O O . SER A 1 67 ? 12.766 7.636 -20.451 1.00 67.44 67 SER A O 1
ATOM 510 N N . ARG A 1 68 ? 11.937 5.739 -21.283 1.00 63.00 68 ARG A N 1
ATOM 511 C CA . ARG A 1 68 ? 11.016 6.427 -22.207 1.00 63.00 68 ARG A CA 1
ATOM 512 C C . ARG A 1 68 ? 10.112 7.438 -21.479 1.00 63.00 68 ARG A C 1
ATOM 514 O O . ARG A 1 68 ? 9.681 8.422 -22.068 1.00 63.00 68 ARG A O 1
ATOM 521 N N . ARG A 1 69 ? 9.861 7.198 -20.188 1.00 65.69 69 ARG A N 1
ATOM 522 C CA . ARG A 1 69 ? 9.088 8.058 -19.293 1.00 65.69 69 ARG A CA 1
ATOM 523 C C . ARG A 1 69 ? 9.868 9.285 -18.815 1.00 65.69 69 ARG A C 1
ATOM 525 O O . ARG A 1 69 ? 9.343 10.384 -18.928 1.00 65.69 69 ARG A O 1
ATOM 532 N N . THR A 1 70 ? 11.116 9.117 -18.378 1.00 69.50 70 THR A N 1
ATOM 533 C CA . THR A 1 70 ? 11.984 10.251 -18.002 1.00 69.50 70 THR A CA 1
ATOM 534 C C . THR A 1 70 ? 12.354 11.108 -19.211 1.00 69.50 70 THR A C 1
ATOM 536 O O . THR A 1 70 ? 12.401 12.328 -19.107 1.00 69.50 70 THR A O 1
ATOM 539 N N . ALA A 1 71 ? 12.521 10.502 -20.389 1.00 70.81 71 ALA A N 1
ATOM 540 C CA . ALA A 1 71 ? 12.710 11.230 -21.641 1.00 70.81 71 ALA A CA 1
ATOM 541 C C . ALA A 1 71 ? 11.468 12.049 -22.044 1.00 70.81 71 ALA A C 1
ATOM 543 O O . ALA A 1 71 ? 11.612 13.164 -22.541 1.00 70.81 71 ALA A O 1
ATOM 544 N N . ALA A 1 72 ? 10.260 11.520 -21.817 1.00 69.44 72 ALA A N 1
ATOM 545 C CA . ALA A 1 72 ? 9.009 12.235 -22.073 1.00 69.44 72 ALA A CA 1
ATOM 546 C C . ALA A 1 72 ? 8.769 13.372 -21.064 1.00 69.44 72 ALA A C 1
ATOM 548 O O . ALA A 1 72 ? 8.368 14.461 -21.464 1.00 69.44 72 ALA A O 1
ATOM 549 N N . GLU A 1 73 ? 9.065 13.153 -19.781 1.00 73.19 73 GLU A N 1
ATOM 550 C CA . GLU A 1 73 ? 8.995 14.187 -18.737 1.00 73.19 73 GLU A CA 1
ATOM 551 C C . GLU A 1 73 ? 10.015 15.311 -19.000 1.00 73.19 73 GLU A C 1
ATOM 553 O O . GLU A 1 73 ? 9.649 16.482 -18.983 1.00 73.19 73 GLU A O 1
ATOM 558 N N . ALA A 1 74 ? 11.253 14.976 -19.377 1.00 73.06 74 ALA A N 1
ATOM 559 C CA . ALA A 1 74 ? 12.278 15.956 -19.755 1.00 73.06 74 ALA A CA 1
ATOM 560 C C . ALA A 1 74 ? 11.995 16.683 -21.088 1.00 73.06 74 ALA A C 1
ATOM 562 O O . ALA A 1 74 ? 12.562 17.745 -21.357 1.00 73.06 74 ALA A O 1
ATOM 563 N N . ALA A 1 75 ? 11.167 16.108 -21.965 1.00 75.88 75 ALA A N 1
ATOM 564 C CA . ALA A 1 75 ? 10.689 16.785 -23.168 1.00 75.88 75 ALA A CA 1
ATOM 565 C C . ALA A 1 75 ? 9.560 17.775 -22.841 1.00 75.88 75 ALA A C 1
ATOM 567 O O . ALA A 1 75 ? 9.602 18.905 -23.320 1.00 75.88 75 ALA A O 1
ATOM 568 N N . ALA A 1 76 ? 8.616 17.381 -21.981 1.00 74.69 76 ALA A N 1
ATOM 569 C CA . ALA A 1 76 ? 7.521 18.240 -21.532 1.00 74.69 76 ALA A CA 1
ATOM 570 C C . ALA A 1 76 ? 8.016 19.453 -20.722 1.00 74.69 76 ALA A C 1
ATOM 572 O O . ALA A 1 76 ? 7.497 20.555 -20.886 1.00 74.69 76 ALA A O 1
ATOM 573 N N . ASP A 1 77 ? 9.048 19.265 -19.895 1.00 75.62 77 ASP A N 1
ATOM 574 C CA . ASP A 1 77 ? 9.683 20.347 -19.130 1.00 75.62 77 ASP A CA 1
ATOM 575 C C . ASP A 1 77 ? 10.360 21.375 -20.058 1.00 75.62 77 ASP A C 1
ATOM 577 O O . ASP A 1 77 ? 10.156 22.580 -19.925 1.00 75.62 77 ASP A O 1
ATOM 581 N N . ARG A 1 78 ? 11.055 20.898 -21.105 1.00 74.81 78 ARG A N 1
ATOM 582 C CA . ARG A 1 78 ? 11.632 21.767 -22.145 1.00 74.81 78 ARG A CA 1
ATOM 583 C C . ARG A 1 78 ? 10.583 22.538 -22.938 1.00 74.81 78 ARG A C 1
ATOM 585 O O . ARG A 1 78 ? 10.835 23.683 -23.290 1.00 74.81 78 ARG A O 1
ATOM 592 N N . GLU A 1 79 ? 9.438 21.935 -23.254 1.00 71.25 79 GLU A N 1
ATOM 593 C CA . GLU A 1 79 ? 8.348 22.669 -23.905 1.00 71.25 79 GLU A CA 1
ATOM 594 C C . GLU A 1 79 ? 7.790 23.755 -22.979 1.00 71.25 79 GLU A C 1
ATOM 596 O O . GLU A 1 79 ? 7.596 24.881 -23.421 1.00 71.25 79 GLU A O 1
ATOM 601 N N . HIS A 1 80 ? 7.592 23.468 -21.693 1.00 69.75 80 HIS A N 1
ATOM 602 C CA . HIS A 1 80 ? 7.079 24.446 -20.733 1.00 69.75 80 HIS A CA 1
ATOM 603 C C . HIS A 1 80 ? 8.001 25.672 -20.556 1.00 69.75 80 HIS A C 1
ATOM 605 O O . HIS A 1 80 ? 7.495 26.789 -20.447 1.00 69.75 80 HIS A O 1
ATOM 611 N N . ASP A 1 81 ? 9.324 25.492 -20.609 1.00 71.50 81 ASP A N 1
ATOM 612 C CA . ASP A 1 81 ? 10.298 26.596 -20.579 1.00 71.50 81 ASP A CA 1
ATOM 613 C C . ASP A 1 81 ? 10.331 27.427 -21.873 1.00 71.50 81 ASP A C 1
ATOM 615 O O . ASP A 1 81 ? 10.629 28.618 -21.831 1.00 71.50 81 ASP A O 1
ATOM 619 N N . VAL A 1 82 ? 10.011 26.833 -23.027 1.00 72.81 82 VAL A N 1
ATOM 620 C CA . VAL A 1 82 ? 9.958 27.545 -24.321 1.00 72.81 82 VAL A CA 1
ATOM 621 C C . VAL A 1 82 ? 8.766 28.505 -24.403 1.00 72.81 82 VAL A C 1
ATOM 623 O O . VAL A 1 82 ? 8.832 29.504 -25.118 1.00 72.81 82 VAL A O 1
ATOM 626 N N . TRP A 1 83 ? 7.679 28.216 -23.684 1.00 65.62 83 TRP A N 1
ATOM 627 C CA . TRP A 1 83 ? 6.447 29.016 -23.696 1.00 65.62 83 TRP A CA 1
ATOM 628 C C . TRP A 1 83 ? 6.328 30.007 -22.518 1.00 65.62 83 TRP A C 1
ATOM 630 O O . TRP A 1 83 ? 5.252 30.575 -22.313 1.00 65.62 83 TRP A O 1
ATOM 640 N N . LYS A 1 84 ? 7.403 30.216 -21.749 1.00 51.97 84 LYS A N 1
ATOM 641 C CA . LYS A 1 84 ? 7.519 31.203 -20.660 1.00 51.97 84 LYS A CA 1
ATOM 642 C C . LYS A 1 84 ? 8.220 32.481 -21.110 1.00 51.97 84 LYS A C 1
ATOM 644 O O . LYS A 1 84 ? 7.818 33.546 -20.590 1.00 51.97 84 LYS A O 1
#

Mean predicted aligned error: 10.43 Å

Radius of gyration: 18.93 Å; Cα contacts (8 Å, |Δi|>4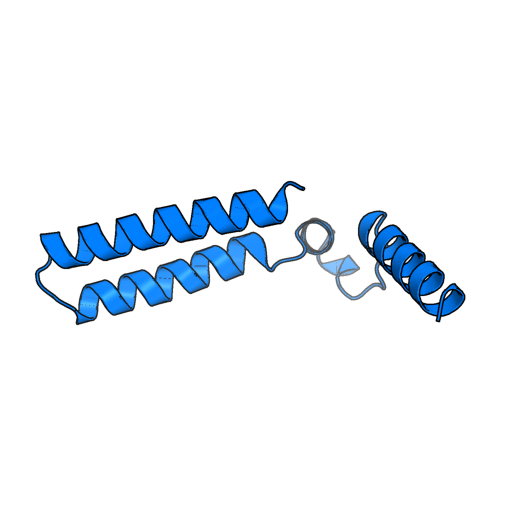): 32; chains: 1; bounding box: 40×39×44 Å